Protein AF-A0A7W0LMD5-F1 (afdb_monomer_lite)

pLDDT: mean 86.45, std 16.69, range [39.0, 97.56]

Radius of gyration: 19.9 Å; chains: 1; bounding box: 37×54×69 Å

Foldseek 3Di:
DDDDDDDDPPPPDDDDDDQAFQKWKWKDALPDDIWIWTAGLVQWIAIDPFDTDHDDPVLNVLSVVLSVVCLVQFLVQEEFADDDSHWMKMWMDHPNGIYIYTPPGPPDDVSVVSVVVSVVVCCVVHVD

Sequence (128 aa):
MKKLLILPVLMLAACGGGSGDTLALDVKSPFGPDRAIRVSGDGRASCDEGGLQAMESEEVIRAREIEREAKPFAVAARTFGSPAPSRRFYTLRTTDGTVRWTEGGRGLPPVLAKMALLGIELERRLCR

Secondary structure (DSSP, 8-state):
---------------------SEEEEEE-SSS--EEEEE-TTSEEEETTPPPEEPPHHHHHHHHHHHHHHHHHHHTT-EES---TTS-EEEEEETTEEEEEETT-TT--HHHHHHHHHHHHHHHHH--

Structure (mmCIF, N/CA/C/O backbone):
data_AF-A0A7W0LMD5-F1
#
_entry.id   AF-A0A7W0LMD5-F1
#
loop_
_atom_site.group_PDB
_atom_site.id
_atom_site.type_symbol
_atom_site.label_atom_id
_atom_site.label_alt_id
_atom_site.label_comp_id
_atom_site.label_asym_id
_atom_site.label_entity_id
_atom_site.label_seq_id
_atom_site.pdbx_PDB_ins_code
_atom_site.Cartn_x
_atom_site.Cartn_y
_atom_site.Cartn_z
_atom_site.occupancy
_atom_site.B_iso_or_equiv
_atom_site.auth_seq_id
_atom_site.auth_comp_id
_atom_site.auth_asym_id
_atom_site.auth_atom_id
_atom_site.pdbx_PDB_model_num
ATOM 1 N N . MET A 1 1 ? 21.008 39.865 49.906 1.00 39.00 1 MET A N 1
ATOM 2 C CA . MET A 1 1 ? 19.778 40.048 49.102 1.00 39.00 1 MET A CA 1
ATOM 3 C C . MET A 1 1 ? 19.834 39.061 47.944 1.00 39.00 1 MET A C 1
ATOM 5 O O . MET A 1 1 ? 20.721 39.159 47.110 1.00 39.00 1 MET A O 1
ATOM 9 N N . LYS A 1 2 ? 19.000 38.019 48.001 1.00 39.81 2 LYS A N 1
ATOM 10 C CA . LYS A 1 2 ? 19.114 36.771 47.232 1.00 39.81 2 LYS A CA 1
ATOM 11 C C . LYS A 1 2 ? 18.153 36.861 46.039 1.00 39.81 2 LYS A C 1
ATOM 13 O O . LYS A 1 2 ? 16.947 36.785 46.238 1.00 39.81 2 LYS A O 1
ATOM 18 N N . LYS A 1 3 ? 18.660 37.105 44.827 1.00 45.34 3 LYS A N 1
ATOM 19 C CA . LYS A 1 3 ? 17.845 37.131 43.599 1.00 45.34 3 LYS A CA 1
ATOM 20 C C . LYS A 1 3 ? 17.845 35.732 42.978 1.00 45.34 3 LYS A C 1
ATOM 22 O O . LYS A 1 3 ? 18.750 35.394 42.22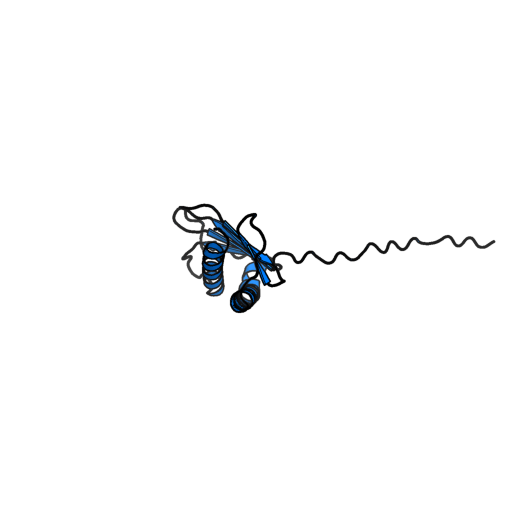7 1.00 45.34 3 LYS A O 1
ATOM 27 N N . LEU A 1 4 ? 16.854 34.919 43.342 1.00 53.06 4 LEU A N 1
ATOM 28 C CA . LEU A 1 4 ? 16.459 33.730 42.583 1.00 53.06 4 LEU A CA 1
ATOM 29 C C . LEU A 1 4 ? 15.353 34.161 41.613 1.00 53.06 4 LEU A C 1
ATOM 31 O O . LEU A 1 4 ? 14.295 34.593 42.061 1.00 53.06 4 LEU A O 1
ATOM 35 N N . LEU A 1 5 ? 15.591 34.050 40.308 1.00 54.47 5 LEU A N 1
ATOM 36 C CA . LEU A 1 5 ? 14.587 34.301 39.272 1.00 54.47 5 LEU A CA 1
ATOM 37 C C . LEU A 1 5 ? 14.571 33.132 38.277 1.00 54.47 5 LEU A C 1
ATOM 39 O O . LEU A 1 5 ? 15.343 33.084 37.330 1.00 54.47 5 LEU A O 1
ATOM 43 N N . ILE A 1 6 ? 13.729 32.156 38.627 1.00 57.09 6 ILE A N 1
ATOM 44 C CA . ILE A 1 6 ? 12.711 31.482 37.802 1.00 57.09 6 ILE A CA 1
ATOM 45 C C . ILE A 1 6 ? 13.145 31.060 36.381 1.00 57.09 6 ILE A C 1
ATOM 47 O O . ILE A 1 6 ? 13.117 31.846 35.438 1.00 57.09 6 ILE A O 1
ATOM 51 N N . LEU A 1 7 ? 13.435 29.760 36.237 1.00 49.97 7 LEU A N 1
ATOM 52 C CA . LEU A 1 7 ? 13.426 29.015 34.971 1.00 49.97 7 LEU A CA 1
ATOM 53 C C . LEU A 1 7 ? 11.974 28.868 34.467 1.00 49.97 7 LEU A C 1
ATOM 55 O O . LEU A 1 7 ? 11.145 28.352 35.222 1.00 49.97 7 LEU A O 1
ATOM 59 N N . PRO A 1 8 ? 11.648 29.197 33.206 1.00 56.34 8 PRO A N 1
ATOM 60 C CA . PRO A 1 8 ? 10.416 28.730 32.595 1.00 56.34 8 PRO A CA 1
ATOM 61 C C . PRO A 1 8 ? 10.633 27.309 32.061 1.00 56.34 8 PRO A C 1
ATOM 63 O O . PRO A 1 8 ? 11.301 27.086 31.052 1.00 56.34 8 PRO A O 1
ATOM 66 N N . VAL A 1 9 ? 10.054 26.333 32.758 1.00 54.78 9 VAL A N 1
ATOM 67 C CA . VAL A 1 9 ? 9.826 24.983 32.238 1.00 54.78 9 VAL A CA 1
ATOM 68 C C . VAL A 1 9 ? 8.734 25.094 31.172 1.00 54.78 9 VAL A C 1
ATOM 70 O O . VAL A 1 9 ? 7.547 25.112 31.487 1.00 54.78 9 VAL A O 1
ATOM 73 N N . LEU A 1 10 ? 9.126 25.204 29.900 1.00 53.53 10 LEU A N 1
ATOM 74 C CA .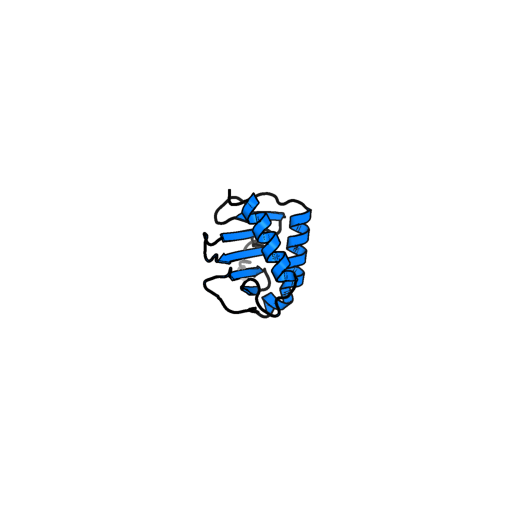 LEU A 1 10 ? 8.211 24.973 28.783 1.00 53.53 10 LEU A CA 1
ATOM 75 C C . LEU A 1 10 ? 7.958 23.464 28.662 1.00 53.53 10 LEU A C 1
ATOM 77 O O . LEU A 1 10 ? 8.626 22.748 27.922 1.00 53.53 10 LEU A O 1
ATOM 81 N N . MET A 1 11 ? 6.962 22.993 29.409 1.00 53.06 11 MET A N 1
ATOM 82 C CA . MET A 1 11 ? 6.219 21.772 29.104 1.00 53.06 11 MET A CA 1
ATOM 83 C C . MET A 1 11 ? 5.333 22.050 27.883 1.00 53.06 11 MET A C 1
ATOM 85 O O . MET A 1 11 ? 4.1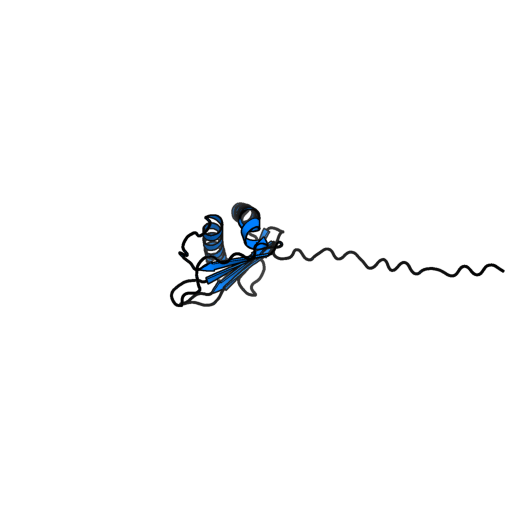49 22.361 28.008 1.00 53.06 11 MET A O 1
ATOM 89 N N . LEU A 1 12 ? 5.917 21.976 26.686 1.00 51.81 12 LEU A N 1
ATOM 90 C CA . LEU A 1 12 ? 5.142 21.832 25.458 1.00 51.81 12 LEU A CA 1
ATOM 91 C C . LEU A 1 12 ? 4.620 20.397 25.398 1.00 51.81 12 LEU A C 1
ATOM 93 O O . LEU A 1 12 ? 5.339 19.461 25.067 1.00 51.81 12 LEU A O 1
ATOM 97 N N . ALA A 1 13 ? 3.368 20.286 25.834 1.00 50.94 13 ALA A N 1
ATOM 98 C CA . ALA A 1 13 ? 2.309 19.436 25.318 1.00 50.94 13 ALA A CA 1
ATOM 99 C C . ALA A 1 13 ? 2.727 18.188 24.524 1.00 50.94 13 ALA A C 1
ATOM 101 O O . ALA A 1 13 ? 3.287 18.246 23.431 1.00 50.94 13 ALA A O 1
ATOM 102 N N . ALA A 1 14 ? 2.273 17.051 25.043 1.00 50.41 14 ALA A N 1
ATOM 103 C CA . ALA A 1 14 ? 1.978 15.874 24.254 1.00 50.41 14 ALA A CA 1
ATOM 104 C C . ALA A 1 14 ? 1.216 16.232 22.961 1.00 50.41 14 ALA A C 1
ATOM 106 O O . ALA A 1 14 ? 0.138 16.821 22.986 1.00 50.41 14 ALA A O 1
ATOM 107 N N . CYS A 1 15 ? 1.761 15.790 21.839 1.00 49.06 15 CYS A N 1
ATOM 108 C CA . CYS A 1 15 ? 1.015 15.417 20.645 1.00 49.06 15 CYS A CA 1
ATOM 109 C C . CYS A 1 15 ? 1.770 14.187 20.130 1.00 49.06 15 CYS A C 1
ATOM 111 O O . CYS A 1 15 ? 2.701 14.283 19.344 1.00 49.06 15 CYS A O 1
ATOM 113 N N . GLY A 1 16 ? 1.567 13.014 20.735 1.00 43.62 16 GLY A N 1
ATOM 114 C CA . GLY A 1 16 ? 0.319 12.304 20.481 1.00 43.62 16 GLY A CA 1
ATOM 115 C C . GLY A 1 16 ? 0.242 12.116 18.977 1.00 43.62 16 GLY A C 1
ATOM 116 O O . GLY A 1 16 ? -0.606 12.733 18.343 1.00 43.62 16 GLY A O 1
ATOM 117 N N . GLY A 1 17 ? 1.257 11.429 18.429 1.00 41.72 17 GLY A N 1
ATOM 118 C CA . GLY A 1 17 ? 1.422 11.237 16.999 1.00 41.72 17 GLY A CA 1
ATOM 119 C C . GLY A 1 17 ? 0.068 10.865 16.443 1.00 41.72 17 GLY A C 1
ATOM 120 O O . GLY A 1 17 ? -0.544 9.913 16.937 1.00 41.72 17 GLY A O 1
ATOM 121 N N . GLY A 1 18 ? -0.423 11.675 15.496 1.00 41.41 18 GLY A N 1
ATOM 122 C CA . GLY A 1 18 ? -1.624 11.331 14.751 1.00 41.41 18 GLY A CA 1
ATOM 123 C C . GLY A 1 18 ? -1.507 9.859 14.409 1.00 41.41 18 GLY A C 1
ATOM 124 O O . GLY A 1 18 ? -0.394 9.411 14.121 1.00 41.41 18 GLY A O 1
ATOM 125 N N . SER A 1 19 ? -2.592 9.106 14.570 1.00 45.56 19 SER A N 1
ATOM 126 C CA . SER A 1 19 ? -2.669 7.708 14.161 1.00 45.56 19 SER A CA 1
ATOM 127 C C . SER A 1 19 ? -2.375 7.660 12.663 1.00 45.56 19 SER A C 1
ATOM 129 O O . SER A 1 19 ? -3.283 7.678 11.837 1.00 45.56 19 SER A O 1
ATOM 131 N N . GLY A 1 20 ? -1.093 7.765 12.331 1.00 57.25 20 GLY A N 1
ATOM 132 C CA . GLY A 1 20 ? -0.576 7.890 10.997 1.00 57.25 20 GLY A CA 1
ATOM 133 C C . GLY A 1 20 ? -0.887 6.576 10.345 1.00 57.25 20 GLY A C 1
ATOM 134 O O . GLY A 1 20 ? -0.811 5.536 11.007 1.00 57.25 20 GLY A O 1
ATOM 135 N N . ASP A 1 21 ? -1.322 6.650 9.096 1.00 62.03 21 ASP A N 1
ATOM 136 C CA . ASP A 1 21 ? -1.601 5.487 8.273 1.00 62.03 21 ASP A CA 1
ATOM 137 C C . ASP A 1 21 ? -0.597 4.378 8.599 1.00 62.03 21 ASP A C 1
ATOM 139 O O . ASP A 1 21 ? 0.615 4.535 8.434 1.00 62.03 21 ASP A O 1
ATOM 143 N N . THR A 1 22 ? -1.104 3.272 9.131 1.00 79.12 22 THR A N 1
ATOM 144 C CA . THR A 1 22 ? -0.291 2.087 9.391 1.00 79.12 22 THR A CA 1
ATOM 145 C C . THR A 1 22 ? 0.191 1.528 8.058 1.00 79.12 22 THR A C 1
ATOM 147 O O . THR A 1 22 ? 1.335 1.095 7.933 1.00 79.12 22 THR A O 1
ATOM 150 N N . LEU A 1 23 ? -0.658 1.634 7.029 1.00 90.81 23 LEU A N 1
ATOM 151 C CA . LEU A 1 23 ? -0.320 1.321 5.650 1.00 90.81 23 LEU A CA 1
ATOM 152 C C . LEU A 1 23 ? -0.932 2.339 4.691 1.00 90.81 23 LEU A C 1
ATOM 154 O O . LEU A 1 23 ? -2.099 2.707 4.806 1.00 90.81 23 LEU A O 1
ATOM 158 N N . ALA A 1 24 ? -0.157 2.728 3.687 1.00 95.31 24 ALA A N 1
ATOM 159 C CA . ALA A 1 24 ? -0.629 3.504 2.552 1.00 95.31 24 ALA A CA 1
ATOM 160 C C . ALA A 1 24 ? -0.178 2.830 1.255 1.00 95.31 24 ALA A C 1
ATOM 162 O O . ALA A 1 24 ? 1.018 2.665 1.019 1.00 95.31 24 ALA A O 1
ATOM 163 N N . LEU A 1 25 ? -1.132 2.427 0.424 1.00 97.19 25 LEU A N 1
ATOM 164 C CA . LEU A 1 25 ? -0.895 1.773 -0.854 1.00 97.19 25 LEU A CA 1
ATOM 165 C C . LEU A 1 25 ? -1.299 2.704 -1.990 1.00 97.19 25 LEU A C 1
ATOM 167 O O . LEU A 1 25 ? -2.481 2.957 -2.192 1.00 97.19 25 LEU A O 1
ATOM 171 N N . ASP A 1 26 ? -0.321 3.150 -2.765 1.00 96.94 26 ASP A N 1
ATOM 172 C CA . ASP A 1 26 ? -0.562 3.856 -4.017 1.00 96.94 26 ASP A CA 1
ATOM 173 C C . ASP A 1 26 ? -0.451 2.858 -5.179 1.00 96.94 26 ASP A C 1
ATOM 175 O O . ASP A 1 26 ? 0.549 2.143 -5.313 1.00 96.94 26 ASP A O 1
ATOM 179 N N . VAL A 1 27 ? -1.477 2.804 -6.023 1.00 96.19 27 VAL A N 1
ATOM 180 C CA . VAL A 1 27 ? -1.571 1.928 -7.190 1.00 96.19 27 VAL A CA 1
ATOM 181 C C . VAL A 1 27 ? -1.620 2.793 -8.435 1.00 96.19 27 VAL A C 1
ATOM 183 O O . VAL A 1 27 ? -2.580 3.528 -8.648 1.00 96.19 27 VAL A O 1
ATOM 186 N N . LYS A 1 28 ? -0.602 2.668 -9.283 1.00 94.88 28 LYS A N 1
ATOM 187 C CA . LYS A 1 28 ? -0.623 3.227 -10.632 1.00 94.88 28 LYS A CA 1
ATOM 188 C C . LYS A 1 28 ? -1.160 2.200 -11.603 1.00 94.88 28 LYS A C 1
ATOM 190 O O . LYS A 1 28 ? -0.586 1.111 -11.722 1.00 94.88 28 LYS A O 1
ATOM 195 N N . SER A 1 29 ? -2.251 2.536 -12.280 1.00 90.38 29 SER A N 1
ATOM 196 C CA . SER A 1 29 ? -2.931 1.631 -13.202 1.00 90.38 29 SER A CA 1
ATOM 197 C C . SER A 1 29 ? -2.675 2.044 -14.653 1.00 90.38 29 SER A C 1
ATOM 199 O O . SER A 1 29 ? -2.824 3.213 -14.988 1.00 90.38 29 SER A O 1
ATOM 201 N N . PRO A 1 30 ? -2.327 1.110 -15.553 1.00 89.31 30 PRO A N 1
ATOM 202 C CA . PRO A 1 30 ? -2.102 1.437 -16.962 1.00 89.31 30 PRO A CA 1
ATOM 203 C C . PRO A 1 30 ? -3.395 1.754 -17.733 1.00 89.31 30 PRO A C 1
ATOM 205 O O . PRO A 1 30 ? -3.351 2.415 -18.765 1.00 89.31 30 PRO A O 1
ATOM 208 N N . PHE A 1 31 ? -4.546 1.273 -17.252 1.00 88.06 31 PHE A N 1
ATOM 209 C CA . PHE A 1 31 ? -5.838 1.356 -17.952 1.00 88.06 31 PHE A CA 1
ATOM 210 C C . PHE A 1 31 ? -6.964 1.896 -17.059 1.00 88.06 31 PHE A C 1
ATOM 212 O O . PHE A 1 31 ? -8.140 1.662 -17.325 1.00 88.06 31 PHE A O 1
ATOM 219 N N . GLY A 1 32 ? -6.621 2.570 -15.963 1.00 87.50 32 GLY A N 1
ATOM 220 C CA . GLY A 1 32 ? -7.589 3.111 -15.014 1.00 87.50 32 GLY A CA 1
ATOM 221 C C . GLY A 1 32 ? -6.999 4.262 -14.207 1.00 87.50 32 GLY A C 1
ATOM 222 O O . GLY A 1 32 ? -5.829 4.588 -14.398 1.00 87.50 32 GLY A O 1
ATOM 223 N N . PRO A 1 33 ? -7.792 4.879 -13.320 1.00 91.50 33 PRO A N 1
ATOM 224 C CA . PRO A 1 33 ? -7.281 5.915 -12.438 1.00 91.50 33 PRO A CA 1
ATOM 225 C C . PRO A 1 33 ? -6.214 5.346 -11.501 1.00 91.50 33 PRO A C 1
ATOM 227 O O . PRO A 1 33 ? -6.282 4.183 -11.089 1.00 91.50 33 PRO A O 1
ATOM 230 N N . ASP A 1 34 ? -5.253 6.194 -11.150 1.00 94.25 34 ASP A N 1
ATOM 231 C CA . ASP A 1 34 ? -4.384 5.937 -10.010 1.00 94.25 34 ASP A CA 1
ATOM 232 C C . ASP A 1 34 ? -5.238 5.943 -8.738 1.00 94.25 34 ASP A C 1
ATOM 234 O O . ASP A 1 34 ? -6.173 6.737 -8.613 1.00 94.25 34 ASP A O 1
ATOM 238 N N . ARG A 1 35 ? -4.931 5.036 -7.812 1.00 95.12 35 ARG A N 1
ATOM 239 C CA . ARG A 1 35 ? -5.673 4.869 -6.559 1.00 95.12 35 ARG A CA 1
ATOM 240 C C . ARG A 1 35 ? -4.745 4.965 -5.370 1.00 95.12 35 ARG A C 1
ATOM 242 O O . ARG A 1 35 ? -3.663 4.381 -5.390 1.00 95.12 35 ARG A O 1
ATOM 249 N N . ALA A 1 36 ? -5.189 5.634 -4.318 1.00 96.38 36 ALA A N 1
ATOM 250 C CA . ALA A 1 36 ? -4.512 5.659 -3.033 1.00 96.38 36 ALA A CA 1
ATOM 251 C C . ALA A 1 36 ? -5.404 5.016 -1.968 1.00 96.38 36 ALA A C 1
ATOM 253 O O . ALA A 1 36 ? -6.450 5.546 -1.625 1.00 96.38 36 ALA A O 1
ATOM 254 N N . ILE A 1 37 ? -4.990 3.886 -1.406 1.00 96.12 37 ILE A N 1
ATOM 255 C CA . ILE A 1 37 ? -5.685 3.233 -0.294 1.00 96.12 37 ILE A CA 1
ATOM 256 C C . ILE A 1 37 ? -4.919 3.509 0.992 1.00 96.12 37 ILE A C 1
ATOM 258 O O . ILE A 1 37 ? -3.723 3.222 1.073 1.00 96.12 37 ILE A O 1
ATOM 262 N N . ARG A 1 38 ? -5.592 4.044 2.009 1.00 95.75 38 ARG A N 1
ATOM 263 C CA . ARG A 1 38 ? -5.007 4.298 3.334 1.00 95.75 38 ARG A CA 1
ATOM 264 C C . ARG A 1 38 ? -5.664 3.411 4.365 1.00 95.75 38 ARG A C 1
ATOM 266 O O . ARG A 1 38 ? -6.875 3.244 4.332 1.00 95.75 38 ARG A O 1
ATOM 273 N N . VAL A 1 39 ? -4.867 2.853 5.267 1.00 94.38 39 VAL A N 1
ATOM 274 C CA . VAL A 1 39 ? -5.319 2.048 6.401 1.00 94.38 39 VAL A CA 1
ATOM 275 C C . VAL A 1 39 ? -4.759 2.671 7.668 1.00 94.38 39 VAL A C 1
ATOM 277 O O . VAL A 1 39 ? -3.541 2.742 7.848 1.00 94.38 39 VAL A O 1
ATOM 280 N N . SER A 1 40 ? -5.638 3.118 8.553 1.00 91.56 40 SER A N 1
ATOM 281 C CA . SER A 1 40 ? -5.281 3.710 9.837 1.00 91.56 40 SER A CA 1
ATOM 282 C C . SER A 1 40 ? -5.121 2.641 10.922 1.00 91.56 40 SER A C 1
ATOM 284 O O . SER A 1 40 ? -5.716 1.561 10.875 1.00 91.56 40 SER A O 1
ATOM 286 N N . GLY A 1 41 ? -4.321 2.948 11.946 1.00 85.81 41 GLY A N 1
ATOM 287 C CA . GLY A 1 41 ? -4.003 1.995 13.021 1.00 85.81 41 GLY A CA 1
ATOM 288 C C . GLY A 1 41 ? -5.184 1.588 13.904 1.00 85.81 41 GLY A C 1
ATOM 289 O O . GLY A 1 41 ? -5.121 0.559 14.585 1.00 85.81 41 GLY A O 1
ATOM 290 N N . ASP A 1 42 ? -6.270 2.358 13.855 1.00 88.00 42 ASP A N 1
ATOM 291 C CA . ASP A 1 42 ? -7.539 2.092 14.533 1.00 88.00 42 ASP A CA 1
ATOM 292 C C . ASP A 1 42 ? -8.492 1.185 13.728 1.00 88.00 42 ASP A C 1
ATOM 294 O O . ASP A 1 42 ? -9.616 0.951 14.163 1.00 88.00 42 ASP A O 1
ATOM 298 N N . GLY A 1 43 ? -8.045 0.630 12.594 1.00 91.69 43 GLY A N 1
ATOM 299 C CA . GLY A 1 43 ? -8.814 -0.351 11.823 1.00 91.69 43 GLY A CA 1
ATOM 300 C C . GLY A 1 43 ? -9.836 0.269 10.874 1.00 91.69 43 GLY A C 1
ATOM 301 O O . GLY A 1 43 ? -10.886 -0.321 10.615 1.00 91.69 43 GLY A O 1
ATOM 302 N N . ARG A 1 44 ? -9.547 1.465 10.360 1.00 95.44 44 ARG A N 1
ATOM 303 C CA . ARG A 1 44 ? -10.325 2.090 9.288 1.00 95.44 44 ARG A CA 1
ATOM 304 C C . ARG A 1 44 ? -9.499 2.162 8.013 1.00 95.44 44 ARG A C 1
ATOM 306 O O . ARG A 1 44 ? -8.271 2.139 8.050 1.00 95.44 44 ARG A O 1
ATOM 313 N N . ALA A 1 45 ? -10.183 2.266 6.884 1.00 95.69 45 ALA A N 1
ATOM 314 C CA . ALA A 1 45 ? -9.550 2.489 5.598 1.00 95.69 45 ALA A CA 1
ATOM 315 C C . ALA A 1 45 ? -10.289 3.541 4.776 1.00 95.69 45 ALA A C 1
ATOM 317 O O . ALA A 1 45 ? -11.501 3.708 4.906 1.00 95.69 45 ALA A O 1
ATOM 318 N N . SER A 1 46 ? -9.556 4.235 3.916 1.00 95.50 46 SER A N 1
ATOM 319 C CA . SER A 1 46 ? -10.107 5.142 2.913 1.00 95.50 46 SER A CA 1
ATOM 320 C C . SER A 1 46 ? -9.531 4.844 1.534 1.00 95.50 46 SER A C 1
ATOM 322 O O . SER A 1 46 ? -8.461 4.242 1.396 1.00 95.50 46 SER A O 1
ATOM 324 N N . CYS A 1 47 ? -10.270 5.273 0.515 1.00 95.75 47 CYS A N 1
ATOM 325 C CA . CYS A 1 47 ? -9.806 5.337 -0.861 1.00 95.75 47 CYS A CA 1
ATOM 326 C C . CYS A 1 47 ? -9.731 6.795 -1.308 1.00 95.75 47 CYS A C 1
ATOM 328 O O . CYS A 1 47 ? -10.680 7.547 -1.095 1.00 95.75 47 CYS A O 1
ATOM 330 N N . ASP A 1 48 ? -8.622 7.166 -1.939 1.00 93.12 48 ASP A N 1
ATOM 331 C CA . ASP A 1 48 ? -8.293 8.506 -2.407 1.00 93.12 48 ASP A CA 1
ATOM 332 C C . ASP A 1 48 ? -8.522 9.547 -1.291 1.00 93.12 48 ASP A C 1
ATOM 334 O O . ASP A 1 48 ? -8.022 9.384 -0.175 1.00 93.12 48 ASP A O 1
ATOM 338 N N . GLU A 1 49 ? -9.286 10.603 -1.565 1.00 87.06 49 GLU A N 1
ATOM 339 C CA . GLU A 1 49 ? -9.689 11.616 -0.576 1.00 87.06 49 GLU A CA 1
ATOM 340 C C . GLU A 1 49 ? -11.031 11.282 0.106 1.00 87.06 49 GLU A C 1
ATOM 342 O O . GLU A 1 49 ? -11.647 12.126 0.759 1.00 87.06 49 GLU A O 1
ATOM 347 N N . GLY A 1 50 ? -11.510 10.046 -0.054 1.00 89.19 50 GLY A N 1
ATOM 348 C CA . GLY A 1 50 ? -12.741 9.557 0.551 1.00 89.19 50 GLY A CA 1
ATOM 349 C C . GLY A 1 50 ? -12.667 9.448 2.076 1.00 89.19 50 GLY A C 1
ATOM 350 O O . GLY A 1 50 ? -11.598 9.406 2.689 1.00 89.19 50 GLY A O 1
ATOM 351 N N . GLY A 1 51 ? -13.838 9.368 2.709 1.00 90.75 51 GLY A N 1
ATOM 352 C CA . GLY A 1 51 ? -13.941 9.215 4.159 1.00 90.75 51 GLY A CA 1
ATOM 353 C C . GLY A 1 51 ? -13.377 7.880 4.662 1.00 90.75 51 GLY A C 1
ATOM 354 O O . GLY A 1 51 ? -13.484 6.853 3.992 1.00 90.75 51 GLY A O 1
ATOM 355 N N . LEU A 1 52 ? -12.814 7.892 5.875 1.00 92.69 52 LEU A N 1
ATOM 356 C CA . LEU A 1 52 ? -12.408 6.676 6.586 1.00 92.69 52 LEU A CA 1
ATOM 357 C C . LEU A 1 52 ? -13.639 5.837 6.947 1.00 92.69 52 LEU A C 1
ATOM 359 O O . LEU A 1 52 ? -14.521 6.300 7.671 1.00 92.69 52 LEU A O 1
ATOM 363 N N . GLN A 1 53 ? -13.659 4.588 6.499 1.00 95.00 53 GLN A N 1
ATOM 364 C CA . GLN A 1 53 ? -14.701 3.609 6.793 1.00 95.00 53 GLN A CA 1
ATOM 365 C C . GLN A 1 53 ? -14.139 2.480 7.651 1.00 95.00 53 GLN A C 1
ATOM 367 O O . GLN A 1 53 ? -12.968 2.119 7.530 1.00 95.00 53 GLN A O 1
ATOM 372 N N . ALA A 1 54 ? -14.979 1.906 8.512 1.00 95.12 54 ALA A N 1
ATOM 373 C CA . ALA A 1 54 ? -14.596 0.741 9.296 1.00 95.12 54 ALA A CA 1
ATOM 374 C C . ALA A 1 54 ? -14.213 -0.432 8.378 1.00 95.12 54 ALA A C 1
ATOM 376 O O . ALA A 1 54 ? -14.813 -0.655 7.318 1.00 95.12 54 ALA A O 1
ATOM 377 N N . MET A 1 55 ? -13.174 -1.153 8.783 1.00 94.94 55 MET A N 1
ATOM 378 C CA . MET A 1 55 ? -12.781 -2.414 8.174 1.00 94.94 55 MET A CA 1
ATOM 379 C C . MET A 1 55 ? -13.355 -3.576 8.973 1.00 94.94 55 MET A C 1
ATOM 381 O O . MET A 1 55 ? -13.539 -3.486 10.189 1.00 94.94 55 MET A O 1
ATOM 385 N N . GLU A 1 56 ? -13.581 -4.688 8.289 1.00 94.94 56 GLU A N 1
ATOM 386 C CA . GLU A 1 56 ? -13.902 -5.945 8.948 1.00 94.94 56 GLU A CA 1
ATOM 387 C C . GLU A 1 56 ? -12.700 -6.417 9.774 1.00 94.94 56 GLU A C 1
ATOM 389 O O . GLU A 1 56 ? -11.541 -6.181 9.420 1.00 94.94 56 GLU A O 1
ATOM 394 N N . SER A 1 57 ? -12.956 -7.130 10.874 1.00 93.44 57 SER A N 1
ATOM 395 C CA . SER A 1 57 ? -11.881 -7.576 11.778 1.00 93.44 57 SER A CA 1
ATOM 396 C C . SER A 1 57 ? -10.817 -8.406 11.053 1.00 93.44 57 SER A C 1
ATOM 398 O O . SER A 1 57 ? -9.624 -8.252 11.314 1.00 93.44 57 SER A O 1
ATOM 400 N N . GLU A 1 58 ? -11.231 -9.235 10.093 1.00 94.44 58 GLU A N 1
ATOM 401 C CA . GLU A 1 58 ? -10.314 -10.008 9.256 1.00 94.44 58 GLU A CA 1
ATOM 402 C C . GLU A 1 58 ? -9.406 -9.118 8.398 1.00 94.44 58 GLU A C 1
ATOM 404 O O . GLU A 1 58 ? -8.209 -9.379 8.301 1.00 94.44 58 GLU A O 1
ATOM 409 N N . GLU A 1 59 ? -9.935 -8.046 7.803 1.00 94.81 59 GLU A N 1
ATOM 410 C CA . GLU A 1 59 ? -9.148 -7.121 6.983 1.00 94.81 59 GLU A CA 1
ATOM 411 C C . GLU A 1 59 ? -8.106 -6.381 7.839 1.00 94.81 59 GLU A C 1
ATOM 413 O O . GLU A 1 59 ? -6.966 -6.209 7.405 1.00 94.81 59 GLU A O 1
ATOM 418 N N . VAL A 1 60 ? -8.463 -5.987 9.069 1.00 94.25 60 VAL A N 1
ATOM 419 C CA . VAL A 1 60 ? -7.534 -5.337 10.012 1.00 94.25 60 VAL A CA 1
ATOM 420 C C . VAL A 1 60 ? -6.394 -6.280 10.395 1.00 94.25 60 VAL A C 1
ATOM 422 O O . VAL A 1 60 ? -5.228 -5.875 10.416 1.00 94.25 60 VAL A O 1
ATOM 425 N N . ILE A 1 61 ? -6.710 -7.547 10.679 1.00 94.00 61 ILE A N 1
ATOM 426 C CA . ILE A 1 61 ? -5.704 -8.568 10.998 1.00 94.00 61 ILE A CA 1
ATOM 427 C C . ILE A 1 61 ? -4.771 -8.776 9.801 1.00 94.00 61 ILE A C 1
ATOM 429 O O . ILE A 1 61 ? -3.552 -8.682 9.969 1.00 94.00 61 ILE A O 1
ATOM 433 N N . ARG A 1 62 ? -5.328 -8.954 8.591 1.00 94.94 62 ARG A N 1
ATOM 434 C CA . ARG A 1 62 ? -4.547 -9.100 7.352 1.00 94.94 62 ARG A CA 1
ATOM 435 C C . ARG A 1 62 ? -3.635 -7.898 7.110 1.00 94.94 62 ARG A C 1
ATOM 437 O O . ARG A 1 62 ? -2.459 -8.082 6.807 1.00 94.94 62 ARG A O 1
ATOM 444 N N . ALA A 1 63 ? -4.139 -6.676 7.280 1.00 94.31 63 ALA A N 1
ATOM 445 C CA . ALA A 1 63 ? -3.349 -5.457 7.126 1.00 94.31 63 ALA A CA 1
ATOM 446 C C . ALA A 1 63 ? -2.150 -5.438 8.090 1.00 94.31 63 ALA A C 1
ATOM 448 O O . ALA A 1 63 ? -1.014 -5.231 7.671 1.00 94.31 63 ALA A O 1
ATOM 449 N N . ARG A 1 64 ? -2.367 -5.741 9.374 1.00 93.69 64 ARG A N 1
ATOM 450 C CA . ARG A 1 64 ? -1.287 -5.778 10.376 1.00 93.69 64 ARG A CA 1
ATOM 451 C C . ARG A 1 64 ? -0.276 -6.894 10.121 1.00 93.69 64 ARG A C 1
ATOM 453 O O . ARG A 1 64 ? 0.909 -6.725 10.399 1.00 93.69 64 ARG A O 1
ATOM 460 N N . GLU A 1 65 ? -0.720 -8.051 9.643 1.00 95.12 65 GLU A N 1
ATOM 461 C CA . GLU A 1 65 ? 0.177 -9.132 9.215 1.00 95.12 65 GLU A CA 1
ATOM 462 C C . GLU A 1 65 ? 1.051 -8.699 8.042 1.00 95.12 65 GLU A C 1
ATOM 464 O O . GLU A 1 65 ? 2.271 -8.860 8.098 1.00 95.12 65 GLU A O 1
ATOM 469 N N . ILE A 1 66 ? 0.446 -8.078 7.028 1.00 95.88 66 ILE A N 1
ATOM 470 C CA . ILE A 1 66 ? 1.158 -7.541 5.869 1.00 95.88 66 ILE A CA 1
ATOM 471 C C . ILE A 1 66 ? 2.178 -6.485 6.291 1.00 95.88 66 ILE A C 1
ATOM 473 O O . ILE A 1 66 ? 3.309 -6.542 5.819 1.00 95.88 66 ILE A O 1
ATOM 477 N N . GLU A 1 67 ? 1.830 -5.557 7.186 1.00 94.19 67 GLU A N 1
ATOM 478 C CA . GLU A 1 67 ? 2.774 -4.556 7.698 1.00 94.19 67 GLU A CA 1
ATOM 479 C C . GLU A 1 67 ? 4.024 -5.222 8.294 1.00 94.19 67 GLU A C 1
ATOM 481 O O . GLU A 1 67 ? 5.152 -4.906 7.901 1.00 94.19 67 GLU A O 1
ATOM 486 N N . ARG A 1 68 ? 3.830 -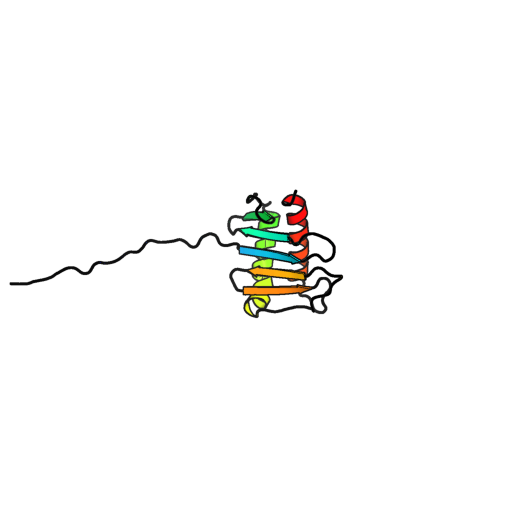6.196 9.194 1.00 94.94 68 ARG A N 1
ATOM 487 C CA . ARG A 1 68 ? 4.935 -6.917 9.844 1.00 94.94 68 ARG A CA 1
ATOM 488 C C . ARG A 1 68 ? 5.773 -7.713 8.847 1.00 94.94 68 ARG A C 1
ATOM 490 O O . ARG A 1 68 ? 6.999 -7.668 8.917 1.00 94.94 68 ARG A O 1
ATOM 497 N N . GLU A 1 69 ? 5.135 -8.435 7.927 1.00 97.00 69 GLU A N 1
ATOM 498 C CA . GLU A 1 69 ? 5.820 -9.236 6.904 1.00 97.00 69 GLU A CA 1
ATOM 499 C C . GLU A 1 69 ? 6.547 -8.356 5.867 1.00 97.00 69 GLU A C 1
ATOM 501 O O . GLU A 1 69 ? 7.595 -8.745 5.348 1.00 97.00 69 GLU A O 1
ATOM 506 N N . ALA A 1 70 ? 6.022 -7.166 5.558 1.00 96.56 70 ALA A N 1
ATOM 507 C CA . ALA A 1 70 ? 6.601 -6.248 4.580 1.00 96.56 70 ALA A CA 1
ATOM 508 C C . ALA A 1 70 ? 7.754 -5.408 5.151 1.00 96.56 70 ALA A C 1
ATOM 510 O O . ALA A 1 70 ? 8.597 -4.932 4.383 1.00 96.56 70 ALA A O 1
ATOM 511 N N . LYS A 1 71 ? 7.824 -5.250 6.481 1.00 96.00 71 LYS A N 1
ATOM 512 C CA . LYS A 1 71 ? 8.817 -4.426 7.187 1.00 96.00 71 LYS A CA 1
ATOM 513 C C . LYS A 1 71 ? 10.260 -4.610 6.694 1.00 96.00 71 LYS A C 1
ATOM 515 O O . LYS A 1 71 ? 10.879 -3.596 6.372 1.00 96.00 71 LYS A O 1
ATOM 520 N N . PRO A 1 72 ? 10.818 -5.830 6.546 1.00 97.31 72 PRO A N 1
ATOM 521 C CA . PRO A 1 72 ? 12.202 -5.989 6.089 1.00 97.31 72 PRO A CA 1
ATOM 522 C C . PRO A 1 72 ? 12.451 -5.393 4.696 1.00 97.31 72 PRO A C 1
ATOM 524 O O . PRO A 1 72 ? 13.538 -4.891 4.413 1.00 97.31 72 PRO A O 1
ATOM 527 N N . PHE A 1 73 ? 11.444 -5.424 3.819 1.00 97.31 73 PHE A N 1
ATOM 528 C CA . PHE A 1 73 ? 11.530 -4.857 2.475 1.00 97.31 73 PHE A CA 1
ATOM 529 C C . PHE A 1 73 ? 11.336 -3.340 2.482 1.00 97.31 73 PHE A C 1
ATOM 531 O O . PHE A 1 73 ? 12.022 -2.645 1.733 1.00 97.31 73 PHE A O 1
ATOM 538 N N . ALA A 1 74 ? 10.435 -2.844 3.333 1.00 96.62 74 ALA A N 1
ATOM 539 C CA . ALA A 1 74 ? 10.149 -1.423 3.490 1.00 96.62 74 ALA A CA 1
ATOM 540 C C . ALA A 1 74 ? 11.340 -0.657 4.089 1.00 96.62 74 ALA A C 1
ATOM 542 O O . ALA A 1 74 ? 11.743 0.362 3.529 1.00 96.62 74 ALA A O 1
ATOM 543 N N . VAL A 1 75 ? 11.955 -1.189 5.155 1.00 96.94 75 VAL A N 1
ATOM 544 C CA . VAL A 1 75 ? 13.167 -0.627 5.786 1.00 96.94 75 VAL A CA 1
ATOM 545 C C . VAL A 1 75 ? 14.320 -0.548 4.785 1.00 96.94 75 VAL A C 1
ATOM 547 O O . VAL A 1 75 ? 15.047 0.437 4.733 1.00 96.94 75 VAL A O 1
ATOM 550 N N . ALA A 1 76 ? 14.474 -1.576 3.949 1.00 97.56 76 ALA A N 1
ATOM 551 C CA . ALA A 1 76 ? 15.518 -1.633 2.931 1.00 97.56 76 ALA A CA 1
ATOM 552 C C . ALA A 1 76 ? 15.153 -0.905 1.620 1.00 97.56 76 ALA A C 1
ATOM 554 O O . ALA A 1 76 ? 15.867 -1.059 0.628 1.00 97.56 76 ALA A O 1
ATOM 555 N N . ALA A 1 77 ? 14.038 -0.165 1.586 1.00 96.94 77 ALA A N 1
ATOM 556 C CA . ALA A 1 77 ? 13.541 0.556 0.413 1.00 96.94 77 ALA A CA 1
ATOM 557 C C . ALA A 1 77 ? 13.484 -0.296 -0.876 1.00 96.94 77 ALA A C 1
ATOM 559 O O . ALA A 1 77 ? 13.769 0.182 -1.980 1.00 96.94 77 ALA A O 1
ATOM 560 N N . ARG A 1 78 ? 13.172 -1.595 -0.746 1.00 96.94 78 ARG A N 1
ATOM 561 C CA . ARG A 1 78 ? 13.290 -2.557 -1.851 1.00 96.94 78 ARG A CA 1
ATOM 562 C C . ARG A 1 78 ? 12.310 -2.236 -2.976 1.00 96.94 78 ARG A C 1
ATOM 564 O O . ARG A 1 78 ? 11.177 -1.810 -2.755 1.00 96.94 78 ARG A O 1
ATOM 571 N N . THR A 1 79 ? 12.755 -2.504 -4.199 1.00 96.50 79 THR A N 1
ATOM 572 C CA . THR A 1 79 ? 11.925 -2.430 -5.402 1.00 96.50 79 THR A CA 1
ATOM 573 C C . THR A 1 79 ? 11.969 -3.769 -6.132 1.00 96.50 79 THR A C 1
ATOM 575 O O . THR A 1 79 ? 13.054 -4.304 -6.360 1.00 96.50 79 THR A O 1
ATOM 578 N N . PHE A 1 80 ? 10.802 -4.310 -6.487 1.00 95.81 80 PHE A N 1
ATOM 579 C CA . PHE A 1 80 ? 10.665 -5.589 -7.188 1.00 95.81 80 PHE A CA 1
ATOM 580 C C . PHE A 1 80 ? 10.087 -5.401 -8.593 1.00 95.81 80 PHE A C 1
ATOM 582 O O . PHE A 1 80 ? 8.959 -4.938 -8.775 1.00 95.81 80 PHE A O 1
ATOM 589 N N . GLY A 1 81 ? 10.856 -5.810 -9.601 1.00 92.06 81 GLY A N 1
ATOM 590 C CA . GLY A 1 81 ? 10.535 -5.545 -11.002 1.00 92.06 81 GLY A CA 1
ATOM 591 C C . GLY A 1 81 ? 10.794 -4.090 -11.404 1.00 92.06 81 GLY A C 1
ATOM 592 O O . GLY A 1 81 ? 11.270 -3.277 -10.613 1.00 92.06 81 GLY A O 1
ATOM 593 N N . SER A 1 82 ? 10.483 -3.778 -12.657 1.00 87.50 82 SER A N 1
ATOM 594 C CA . SER A 1 82 ? 10.632 -2.441 -13.233 1.00 87.50 82 SER A CA 1
ATOM 595 C C . SER A 1 82 ? 9.274 -1.945 -13.724 1.00 87.50 82 SER A C 1
ATOM 597 O O . SER A 1 82 ? 8.515 -2.767 -14.250 1.00 87.50 82 SER A O 1
ATOM 599 N N . PRO A 1 83 ? 8.977 -0.637 -13.592 1.00 84.56 83 PRO A N 1
ATOM 600 C CA . PRO A 1 83 ? 7.753 -0.058 -14.132 1.00 84.56 83 PRO A CA 1
ATOM 601 C C . PRO A 1 83 ? 7.564 -0.453 -15.597 1.00 84.56 83 PRO A C 1
ATOM 603 O O . PRO A 1 83 ? 8.492 -0.343 -16.399 1.00 84.56 83 PRO A O 1
ATOM 606 N N . ALA A 1 84 ? 6.366 -0.920 -15.939 1.00 86.62 84 ALA A N 1
ATOM 607 C CA . ALA A 1 84 ? 6.016 -1.320 -17.293 1.00 86.62 84 ALA A CA 1
ATOM 608 C C . ALA A 1 84 ? 4.672 -0.688 -17.679 1.00 86.62 84 ALA A C 1
ATOM 610 O O . ALA A 1 84 ? 3.741 -0.736 -16.876 1.00 86.62 84 ALA A O 1
ATOM 611 N N . PRO A 1 85 ? 4.533 -0.142 -18.900 1.00 84.31 85 PRO A N 1
ATOM 612 C CA . PRO A 1 85 ? 3.344 0.610 -19.307 1.00 84.31 85 PRO A CA 1
ATOM 613 C C . PRO A 1 85 ? 2.072 -0.241 -19.400 1.00 84.31 85 PRO A C 1
ATOM 615 O O . PRO A 1 85 ? 0.983 0.305 -19.479 1.00 84.31 85 PRO A O 1
ATOM 618 N N . SER A 1 86 ? 2.190 -1.570 -19.392 1.00 90.69 86 SER A N 1
ATOM 619 C CA . SER A 1 86 ? 1.064 -2.508 -19.450 1.00 90.69 86 SER A CA 1
ATOM 620 C C . SER A 1 86 ? 0.731 -3.157 -18.106 1.00 90.69 86 SER A C 1
ATOM 622 O O . SER A 1 86 ? -0.093 -4.069 -18.060 1.00 90.69 86 SER A O 1
ATOM 624 N N . ARG A 1 87 ? 1.385 -2.745 -17.013 1.00 93.00 87 ARG A N 1
ATOM 625 C CA . ARG A 1 87 ? 1.255 -3.399 -15.705 1.00 93.00 87 ARG A CA 1
ATOM 626 C C . ARG A 1 87 ? 1.010 -2.394 -14.600 1.00 93.00 87 ARG A C 1
ATOM 628 O O . ARG A 1 87 ? 1.500 -1.270 -14.651 1.00 93.00 87 ARG A O 1
ATOM 635 N N . ARG A 1 88 ? 0.300 -2.836 -13.563 1.00 94.38 88 ARG A N 1
ATOM 636 C CA . ARG A 1 88 ? 0.133 -2.033 -12.354 1.00 94.38 88 ARG A CA 1
ATOM 637 C C . ARG A 1 88 ? 1.464 -1.877 -11.626 1.00 94.38 88 ARG A C 1
ATOM 639 O O . ARG A 1 88 ? 2.250 -2.827 -11.530 1.00 94.38 88 ARG A O 1
ATOM 646 N N . PHE A 1 89 ? 1.696 -0.684 -11.096 1.00 96.25 89 PHE A N 1
ATOM 647 C CA . PHE A 1 89 ? 2.835 -0.382 -10.240 1.00 96.25 89 PHE A CA 1
ATOM 648 C C . PHE A 1 89 ? 2.337 0.029 -8.861 1.00 96.25 89 PHE A C 1
ATOM 650 O O . PHE A 1 89 ? 1.522 0.935 -8.731 1.00 96.25 89 PHE A O 1
ATOM 657 N N . TYR A 1 90 ? 2.842 -0.636 -7.835 1.00 97.31 90 TYR A N 1
ATOM 658 C CA . TYR A 1 90 ? 2.395 -0.490 -6.463 1.00 97.31 90 TYR A CA 1
ATOM 659 C C . TYR A 1 90 ? 3.500 0.152 -5.627 1.00 97.31 90 TYR A C 1
ATOM 661 O O . TYR A 1 90 ? 4.677 -0.207 -5.735 1.00 97.31 90 TYR A O 1
ATOM 669 N N . THR A 1 91 ? 3.117 1.087 -4.767 1.00 97.56 91 THR A N 1
ATOM 670 C CA . THR A 1 91 ? 3.977 1.668 -3.735 1.00 97.56 91 THR A CA 1
ATOM 671 C C . THR A 1 91 ? 3.294 1.482 -2.392 1.00 97.56 91 THR A C 1
ATOM 673 O O . THR A 1 91 ? 2.273 2.106 -2.132 1.00 97.56 91 THR A O 1
ATOM 676 N N . LEU A 1 92 ? 3.860 0.632 -1.537 1.00 97.50 92 LEU A N 1
ATOM 677 C CA . LEU A 1 92 ? 3.417 0.477 -0.157 1.00 97.50 92 LEU A CA 1
ATOM 678 C C . LEU A 1 92 ? 4.319 1.301 0.752 1.00 97.50 92 LEU A C 1
ATOM 680 O O . LEU A 1 92 ? 5.526 1.061 0.824 1.00 97.50 92 LEU A O 1
ATOM 684 N N . ARG A 1 93 ? 3.718 2.242 1.465 1.00 96.44 93 ARG A N 1
ATOM 685 C CA . ARG A 1 93 ? 4.327 2.987 2.559 1.00 96.44 93 ARG A CA 1
ATOM 686 C C . ARG A 1 93 ? 3.842 2.400 3.876 1.00 96.44 93 ARG A C 1
ATOM 688 O O . ARG A 1 93 ? 2.649 2.169 4.056 1.00 96.44 93 ARG A O 1
ATOM 695 N N . THR A 1 94 ? 4.786 2.155 4.768 1.00 93.38 94 THR A N 1
ATOM 696 C CA . THR A 1 94 ? 4.546 1.718 6.143 1.00 93.38 94 THR A CA 1
ATOM 697 C C . THR A 1 94 ? 5.184 2.730 7.090 1.00 93.38 94 THR A C 1
ATOM 699 O O . THR A 1 94 ? 5.903 3.635 6.656 1.00 93.38 94 THR A O 1
ATOM 702 N N . THR A 1 95 ? 4.974 2.557 8.390 1.00 90.19 95 THR A N 1
ATOM 703 C CA . THR A 1 95 ? 5.658 3.349 9.425 1.00 90.19 95 THR A CA 1
ATOM 704 C C . THR A 1 95 ? 7.188 3.215 9.377 1.00 90.19 95 THR A C 1
ATOM 706 O O . THR A 1 95 ? 7.904 4.134 9.767 1.00 90.19 95 THR A O 1
ATOM 709 N N . ASP A 1 96 ? 7.695 2.097 8.852 1.00 91.06 96 ASP A N 1
ATOM 710 C CA . ASP A 1 96 ? 9.120 1.761 8.810 1.00 91.06 96 ASP A CA 1
ATOM 711 C C . ASP A 1 96 ? 9.822 2.149 7.494 1.00 91.06 96 ASP A C 1
ATOM 713 O O . ASP A 1 96 ? 11.052 2.137 7.425 1.00 91.06 96 ASP A O 1
ATOM 717 N N . GLY A 1 97 ? 9.077 2.440 6.423 1.00 95.12 97 GLY A N 1
ATOM 718 C CA . GLY A 1 97 ? 9.676 2.757 5.129 1.00 95.12 97 GLY A CA 1
ATOM 719 C C . GLY A 1 97 ? 8.753 2.536 3.939 1.00 95.12 97 GLY A C 1
ATOM 720 O O . GLY A 1 97 ? 7.540 2.725 4.003 1.00 95.12 97 GLY A O 1
ATOM 721 N N . THR A 1 98 ? 9.330 2.187 2.791 1.00 96.81 98 THR A N 1
ATOM 722 C CA . THR A 1 98 ? 8.577 2.053 1.537 1.00 96.81 98 THR A CA 1
ATOM 723 C C . THR A 1 98 ? 9.073 0.871 0.728 1.00 96.81 98 THR A C 1
ATOM 725 O O . THR A 1 98 ? 10.270 0.716 0.527 1.00 96.81 98 THR A O 1
ATOM 728 N N . VAL A 1 99 ? 8.160 0.068 0.195 1.00 97.06 99 VAL A N 1
ATOM 729 C CA . VAL A 1 99 ? 8.470 -0.996 -0.764 1.00 97.06 99 VAL A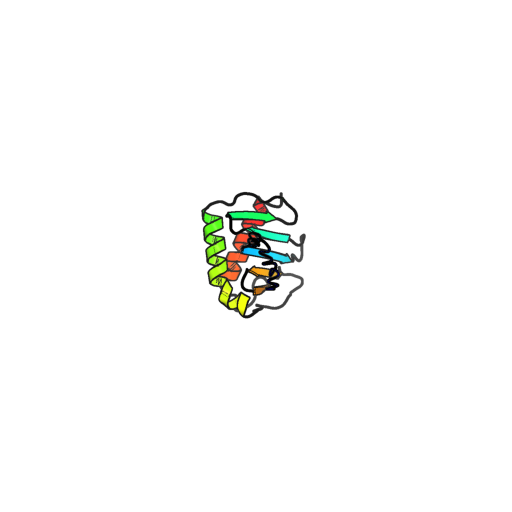 CA 1
ATOM 730 C C . VAL A 1 99 ? 7.670 -0.774 -2.038 1.00 97.06 99 VAL A C 1
ATOM 732 O O . VAL A 1 99 ? 6.502 -0.388 -2.001 1.00 97.06 99 VAL A O 1
ATOM 735 N N . ARG A 1 100 ? 8.313 -0.985 -3.186 1.00 97.38 100 ARG A N 1
ATOM 736 C CA . ARG A 1 100 ? 7.698 -0.794 -4.504 1.00 97.38 100 ARG A CA 1
ATOM 737 C C . ARG A 1 100 ? 7.731 -2.079 -5.300 1.00 97.38 100 ARG A C 1
ATOM 739 O O . ARG A 1 100 ? 8.697 -2.836 -5.214 1.00 97.38 100 ARG A O 1
ATOM 746 N N . TRP A 1 101 ? 6.706 -2.326 -6.101 1.00 97.31 101 TRP A N 1
ATOM 747 C CA . TRP A 1 101 ? 6.736 -3.455 -7.017 1.00 97.31 101 TRP A CA 1
ATOM 748 C C . TRP A 1 101 ? 5.867 -3.254 -8.245 1.00 97.31 101 TRP A C 1
ATOM 750 O O . TRP A 1 101 ? 4.894 -2.509 -8.240 1.00 97.31 101 TRP A O 1
ATOM 760 N N . THR A 1 102 ? 6.225 -3.961 -9.309 1.00 96.38 102 THR A N 1
ATOM 761 C CA . THR A 1 102 ? 5.379 -4.106 -10.496 1.00 96.38 102 THR A CA 1
ATOM 762 C C . THR A 1 102 ? 4.621 -5.423 -10.422 1.00 96.38 102 THR A C 1
ATOM 764 O O . THR A 1 102 ? 5.158 -6.440 -9.975 1.00 96.38 102 THR A O 1
ATOM 767 N N . GLU A 1 103 ? 3.378 -5.416 -10.884 1.00 92.44 103 GLU A N 1
ATOM 768 C CA . GLU A 1 103 ? 2.556 -6.615 -11.010 1.00 92.44 103 GLU A CA 1
ATOM 769 C C . GLU A 1 103 ? 3.275 -7.727 -11.790 1.00 92.44 103 GLU A C 1
ATOM 771 O O . GLU A 1 103 ? 3.899 -7.491 -12.831 1.00 92.44 103 GLU A O 1
ATOM 776 N N . GLY A 1 104 ? 3.233 -8.955 -11.267 1.00 88.69 104 GLY A N 1
ATOM 777 C CA . GLY A 1 104 ? 3.920 -10.096 -11.881 1.00 88.69 104 GLY A CA 1
ATOM 778 C C . GLY A 1 104 ? 5.440 -9.914 -12.016 1.00 88.69 104 GLY A C 1
ATOM 779 O O . GLY A 1 104 ? 6.051 -10.502 -12.912 1.00 88.69 104 GLY A O 1
ATOM 780 N N . GLY A 1 105 ? 6.053 -9.056 -11.193 1.00 88.69 105 GLY A N 1
ATOM 781 C CA . GLY A 1 105 ? 7.503 -8.906 -11.116 1.00 88.69 105 GLY A CA 1
ATOM 782 C C . GLY A 1 105 ? 8.182 -10.206 -10.673 1.00 88.69 105 GLY A C 1
ATOM 783 O O . GLY A 1 105 ? 7.667 -10.947 -9.835 1.00 88.69 105 GLY A O 1
ATOM 784 N N . ARG A 1 106 ? 9.358 -10.506 -11.232 1.00 87.69 106 ARG A N 1
ATOM 785 C CA . ARG A 1 106 ? 10.123 -11.707 -10.863 1.00 87.69 106 ARG A CA 1
ATOM 786 C C . ARG A 1 106 ? 10.665 -11.576 -9.435 1.00 87.69 106 ARG A C 1
ATOM 788 O O . ARG A 1 106 ? 11.181 -10.524 -9.071 1.00 87.69 106 ARG A O 1
ATOM 795 N N . GLY A 1 107 ? 10.592 -12.659 -8.658 1.00 90.38 107 GLY A N 1
ATOM 796 C CA . GLY A 1 107 ? 11.118 -12.699 -7.288 1.00 90.38 107 GLY A CA 1
ATOM 797 C C . GLY A 1 107 ? 10.288 -11.902 -6.280 1.00 90.38 107 GLY A C 1
ATOM 798 O O . GLY A 1 107 ? 10.816 -11.517 -5.241 1.00 90.38 107 GLY A O 1
ATOM 799 N N . LEU A 1 108 ? 9.016 -11.628 -6.593 1.00 93.94 108 LEU A N 1
ATOM 800 C CA . LEU A 1 108 ? 8.117 -10.903 -5.706 1.00 93.94 108 LEU A CA 1
ATOM 801 C C . LEU A 1 108 ? 7.846 -11.718 -4.425 1.00 93.94 108 LEU A C 1
ATOM 803 O O . LEU A 1 108 ? 7.356 -12.846 -4.525 1.00 93.94 108 LEU A O 1
ATOM 807 N N . PRO A 1 109 ? 8.120 -11.170 -3.227 1.00 95.94 109 PRO A N 1
ATOM 808 C CA . PRO A 1 109 ? 7.749 -11.813 -1.975 1.00 95.94 109 PRO A CA 1
ATOM 809 C C . PRO A 1 109 ? 6.226 -12.008 -1.875 1.00 95.94 109 PRO A C 1
ATOM 811 O O . PRO A 1 109 ? 5.481 -11.088 -2.234 1.00 95.94 109 PRO A O 1
ATOM 814 N N . PRO A 1 110 ? 5.737 -13.138 -1.327 1.00 96.44 110 PRO A N 1
ATOM 815 C CA . PRO A 1 110 ? 4.302 -13.414 -1.220 1.00 96.44 110 PRO A CA 1
ATOM 816 C C . PRO A 1 110 ? 3.495 -12.311 -0.521 1.00 96.44 110 PRO A C 1
ATOM 818 O O . PRO A 1 110 ? 2.371 -12.028 -0.926 1.00 96.44 110 PRO A O 1
ATOM 821 N N . VAL A 1 111 ? 4.075 -11.637 0.480 1.00 97.12 111 VAL A N 1
ATOM 822 C CA . VAL A 1 111 ? 3.427 -10.526 1.199 1.00 97.12 111 VAL A CA 1
ATOM 823 C C . VAL A 1 111 ? 2.995 -9.380 0.277 1.00 97.12 111 VAL A C 1
ATOM 825 O O . VAL A 1 111 ? 1.930 -8.802 0.476 1.00 97.12 111 VAL A O 1
ATOM 828 N N . LEU A 1 112 ? 3.760 -9.076 -0.776 1.00 97.12 112 LEU A N 1
ATOM 829 C CA . LEU A 1 11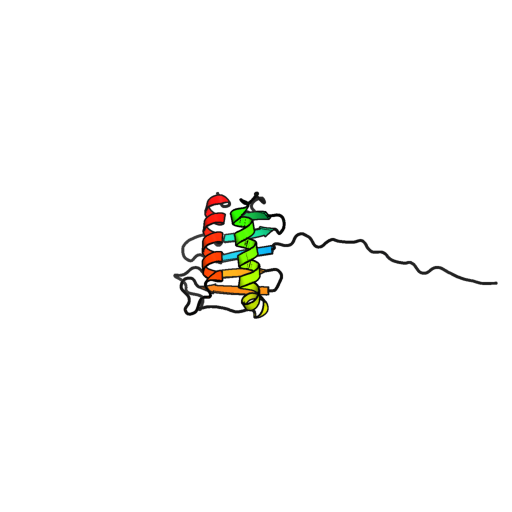2 ? 3.417 -7.983 -1.692 1.00 97.12 112 LEU A CA 1
ATOM 830 C C . LEU A 1 112 ? 2.242 -8.359 -2.603 1.00 97.12 112 LEU A C 1
ATOM 832 O O . LEU A 1 112 ? 1.421 -7.508 -2.938 1.00 97.12 112 LEU A O 1
ATOM 836 N N . ALA A 1 113 ? 2.104 -9.645 -2.941 1.00 94.94 113 ALA A N 1
ATOM 837 C CA . ALA A 1 113 ? 0.919 -10.149 -3.630 1.00 94.94 113 ALA A CA 1
ATOM 838 C C . ALA A 1 113 ? -0.321 -10.119 -2.719 1.00 94.94 113 ALA A C 1
ATOM 840 O O . ALA A 1 113 ? -1.384 -9.687 -3.163 1.00 94.94 113 ALA A O 1
ATOM 841 N N . LYS A 1 114 ? -0.178 -10.492 -1.434 1.00 96.19 114 LYS A N 1
ATOM 842 C CA . LYS A 1 114 ? -1.254 -10.352 -0.432 1.00 96.19 114 LYS A CA 1
ATOM 843 C C . LYS A 1 114 ? -1.709 -8.892 -0.306 1.00 96.19 114 LYS A C 1
ATOM 845 O O . LYS A 1 114 ? -2.908 -8.633 -0.299 1.00 96.19 114 LYS A O 1
ATOM 850 N N . MET A 1 115 ? -0.769 -7.940 -0.262 1.00 96.62 115 MET A N 1
ATOM 851 C CA . MET A 1 115 ? -1.091 -6.508 -0.204 1.00 96.62 115 MET A CA 1
ATOM 852 C C . MET A 1 115 ? -1.830 -6.027 -1.452 1.00 96.62 115 MET A C 1
ATOM 854 O O . MET A 1 115 ? -2.799 -5.284 -1.334 1.00 96.62 115 MET A O 1
ATOM 858 N N . ALA A 1 116 ? -1.402 -6.452 -2.643 1.00 95.62 116 ALA A N 1
ATOM 859 C CA . ALA A 1 116 ? -2.098 -6.103 -3.878 1.00 95.62 116 ALA A CA 1
ATOM 860 C C . ALA A 1 116 ? -3.548 -6.619 -3.872 1.00 95.62 116 ALA A C 1
ATOM 862 O O . ALA A 1 116 ? -4.457 -5.881 -4.247 1.00 95.62 116 ALA A O 1
ATOM 863 N N . LEU A 1 117 ? -3.775 -7.849 -3.393 1.00 95.38 117 LEU A N 1
ATOM 864 C CA . LEU A 1 117 ? -5.118 -8.417 -3.266 1.00 95.38 117 LEU A CA 1
ATOM 865 C C . LEU A 1 117 ? -5.981 -7.633 -2.267 1.00 95.38 117 LEU A C 1
ATOM 867 O O . LEU A 1 117 ? -7.081 -7.221 -2.627 1.00 95.38 117 LEU A O 1
ATOM 871 N N . LEU A 1 118 ? -5.465 -7.362 -1.063 1.00 95.75 118 LEU A N 1
ATOM 872 C CA . LEU A 1 118 ? -6.165 -6.542 -0.070 1.00 95.75 118 LEU A CA 1
ATOM 873 C C . LEU A 1 118 ? -6.494 -5.149 -0.632 1.00 95.75 118 LEU A C 1
ATOM 875 O O . LEU A 1 118 ? -7.599 -4.653 -0.446 1.00 95.75 118 LEU A O 1
ATOM 879 N N . GLY A 1 119 ? -5.563 -4.537 -1.367 1.00 95.00 119 GLY A N 1
ATOM 880 C CA . GLY A 1 119 ? -5.786 -3.261 -2.046 1.00 95.00 119 GLY A CA 1
ATOM 881 C C . GLY A 1 119 ? -6.957 -3.310 -3.028 1.00 95.00 119 GLY A C 1
ATOM 882 O O . GLY A 1 119 ? -7.796 -2.420 -3.001 1.00 95.00 119 GLY A O 1
ATOM 883 N N . ILE A 1 120 ? -7.060 -4.366 -3.843 1.00 93.81 120 ILE A N 1
ATOM 884 C CA . ILE A 1 120 ? -8.173 -4.561 -4.790 1.00 93.81 120 ILE A CA 1
ATOM 885 C C . ILE A 1 120 ? -9.509 -4.760 -4.058 1.00 93.81 120 ILE A C 1
ATOM 887 O O . ILE A 1 120 ? -10.536 -4.243 -4.499 1.00 93.81 120 ILE A O 1
ATOM 891 N N . GLU A 1 121 ? -9.518 -5.522 -2.961 1.00 95.00 121 GLU A N 1
ATOM 892 C CA . GLU A 1 121 ? -10.712 -5.735 -2.130 1.00 95.00 121 GLU A CA 1
ATOM 893 C C . GLU A 1 121 ? -11.214 -4.412 -1.537 1.00 95.00 121 GLU A C 1
ATOM 895 O O . GLU A 1 121 ? -12.388 -4.064 -1.701 1.00 95.00 121 GLU A O 1
ATOM 900 N N . LEU A 1 122 ? -10.307 -3.644 -0.926 1.00 94.69 122 LEU A N 1
ATOM 901 C CA . LEU A 1 122 ? -10.604 -2.331 -0.357 1.00 94.69 122 LEU A CA 1
ATOM 902 C C . LEU A 1 122 ? -11.022 -1.331 -1.436 1.00 94.69 122 LEU A C 1
ATOM 904 O O . LEU A 1 122 ? -12.001 -0.618 -1.246 1.00 94.69 122 LEU A O 1
ATOM 908 N N . GLU A 1 123 ? -10.360 -1.315 -2.594 1.00 93.62 123 GLU A N 1
ATOM 909 C CA . GLU A 1 123 ? -10.711 -0.439 -3.716 1.00 93.62 123 GLU A CA 1
ATOM 910 C C . GLU A 1 123 ? -12.168 -0.657 -4.155 1.00 93.62 123 GLU A C 1
ATOM 912 O O . GLU A 1 123 ? -12.958 0.282 -4.235 1.00 93.62 123 GLU A O 1
ATOM 917 N N . ARG A 1 124 ? -12.569 -1.918 -4.368 1.00 92.69 124 ARG A N 1
ATOM 918 C CA . ARG A 1 124 ? -13.933 -2.277 -4.803 1.00 92.69 124 ARG A CA 1
ATOM 919 C C . ARG A 1 124 ? -15.015 -1.919 -3.787 1.00 92.69 124 ARG A C 1
ATOM 921 O O . ARG A 1 124 ? -16.182 -1.783 -4.176 1.00 92.69 124 ARG A O 1
ATOM 928 N N . ARG A 1 125 ? -14.656 -1.853 -2.505 1.00 93.44 125 ARG A N 1
ATOM 929 C CA . ARG A 1 125 ? -15.564 -1.536 -1.399 1.00 93.44 125 ARG A CA 1
ATOM 930 C C . ARG A 1 125 ? -15.643 -0.032 -1.140 1.00 93.44 125 ARG A C 1
ATOM 932 O O . ARG A 1 125 ? -16.739 0.471 -0.928 1.00 93.44 125 ARG A O 1
ATOM 939 N N . LEU A 1 126 ? -14.506 0.662 -1.175 1.00 94.06 126 LEU A N 1
ATOM 940 C CA . LEU A 1 126 ? -14.359 2.042 -0.709 1.00 94.06 126 LEU A CA 1
ATOM 941 C C . LEU A 1 126 ? -14.404 3.090 -1.826 1.00 94.06 126 LEU A C 1
ATOM 943 O O . LEU A 1 126 ? -14.857 4.197 -1.567 1.00 94.06 126 LEU A O 1
ATOM 947 N N . CYS A 1 127 ? -13.942 2.780 -3.042 1.00 90.44 127 CYS A N 1
ATOM 948 C CA . CYS A 1 127 ? -13.836 3.756 -4.139 1.00 90.44 127 CYS A CA 1
ATOM 949 C C . CYS A 1 127 ? -15.126 3.880 -4.976 1.00 90.44 127 CYS A C 1
ATOM 951 O O . CYS A 1 127 ? -15.048 4.135 -6.182 1.00 90.44 127 CYS A O 1
ATOM 953 N N . ARG A 1 128 ? -16.289 3.609 -4.375 1.00 80.06 128 ARG A N 1
ATOM 954 C CA . ARG A 1 128 ? -17.594 3.701 -5.042 1.00 80.06 128 ARG A CA 1
ATOM 955 C C . ARG A 1 128 ? -18.205 5.083 -4.898 1.00 80.06 128 ARG A C 1
ATOM 957 O O . ARG A 1 128 ? -18.055 5.669 -3.806 1.00 80.06 128 ARG A O 1
#